Protein AF-A0A024CCL2-F1 (afdb_monomer)

Sequence (150 aa):
YEWGAFHDRFDISKEPNEPNRFGWVVEVDPLDPAAPPRKRTALGRFKHEGAESIVAPGGQVVFYLGDDERFDYVYKFVTAGTYDPEDRSANLDLLDEGTLYVARFQADGTMEWLPLVFGEGPLTEANGFTSQADVLIETRRAADLLGATP

Secondary structure (DSSP, 8-state):
--GGGT-GGG-TTT-TTGGGG-S--EE--SS-TTSPPEE-GGG-SS-EEEEEEEE-TTSEEEEEEEE-STT--EEEEEEEEE--SS-TGGGTTGGGSEEEEEEEE-TTS-EEEEE--TTSTT-SGGGT--SHHHHHHSHHHHHHHHT---

pLDDT: mean 97.88, std 1.78, range [81.5, 98.94]

Solvent-accessible surface area (backbone atoms only — not comparable to full-atom values): 8636 Å² total; per-residue (Å²): 132,76,55,37,84,80,35,59,76,62,21,56,93,77,29,68,64,47,68,73,77,50,43,55,55,68,51,70,54,90,90,40,89,83,57,77,69,41,72,32,57,54,68,27,31,45,54,68,70,54,74,51,74,48,72,44,98,85,33,25,42,34,35,41,36,40,33,77,51,92,68,46,45,48,33,38,31,38,33,70,54,56,66,48,94,86,41,67,78,77,43,75,59,40,62,68,42,58,50,31,25,35,38,29,72,45,98,88,74,49,71,48,74,47,72,72,44,57,76,43,89,69,41,24,61,94,66,72,27,89,41,56,66,44,41,25,62,41,26,62,64,47,35,56,68,74,57,44,46,87

Mean predicted aligned error: 2.55 Å

Nearest PDB structures (foldseek):
  3zwu-assembly2_B  TM=9.782E-01  e=7.112E-15  Pseudomonas fluorescens Pf0-1
  3nm7-assembly1_A  TM=4.047E-01  e=1.589E+00  Borreliella burgdorferi
  3nm7-assembly2_D  TM=4.086E-01  e=1.896E+00  Borreliella burgdorferi
  4xrt-assembly1_A  TM=2.947E-01  e=3.040E+00  Streptomyces steffisburgensis

Structure (mmCIF, N/CA/C/O backbone):
data_AF-A0A024CCL2-F1
#
_entry.id   AF-A0A024CCL2-F1
#
loop_
_atom_site.group_PDB
_atom_site.id
_atom_site.type_symbol
_atom_site.label_atom_id
_atom_site.label_alt_id
_atom_site.label_comp_id
_atom_site.label_asym_id
_atom_site.label_entity_id
_atom_site.label_seq_id
_atom_site.pdbx_PDB_ins_code
_atom_site.Cartn_x
_atom_site.Cartn_y
_atom_site.Cartn_z
_atom_site.occupancy
_atom_site.B_iso_or_equiv
_atom_site.auth_seq_id
_atom_site.auth_comp_id
_atom_site.auth_asym_id
_atom_site.auth_atom_id
_atom_site.pdbx_PDB_model_num
ATOM 1 N N . TYR A 1 1 ? 1.107 6.687 -22.956 1.00 81.50 1 TYR A N 1
ATOM 2 C CA . TYR A 1 1 ? 2.385 6.629 -23.699 1.00 81.50 1 TYR A CA 1
ATOM 3 C C . TYR A 1 1 ? 2.433 5.333 -24.493 1.00 81.50 1 TYR A C 1
ATOM 5 O O . TYR A 1 1 ? 1.903 4.345 -24.005 1.00 81.50 1 TYR A O 1
ATOM 13 N N . GLU A 1 2 ? 3.053 5.309 -25.673 1.00 92.88 2 GLU A N 1
ATOM 14 C CA . GLU A 1 2 ? 3.096 4.125 -26.559 1.00 92.88 2 GLU A CA 1
ATOM 15 C C . GLU A 1 2 ? 4.392 3.301 -26.412 1.00 92.88 2 GLU A C 1
ATOM 17 O O . GLU A 1 2 ? 4.929 2.774 -27.380 1.00 92.88 2 GLU A O 1
ATOM 22 N N . TRP A 1 3 ? 4.939 3.183 -25.197 1.00 97.06 3 TRP A N 1
ATOM 23 C CA . TRP A 1 3 ? 6.212 2.474 -24.981 1.00 97.06 3 TRP A CA 1
ATOM 24 C C . TRP A 1 3 ? 6.148 0.974 -25.297 1.00 97.06 3 TRP A C 1
ATOM 26 O O . TRP A 1 3 ? 7.160 0.412 -25.709 1.00 97.06 3 TRP A O 1
ATOM 36 N N . GLY A 1 4 ? 4.977 0.339 -25.175 1.00 96.50 4 GLY A N 1
ATOM 37 C CA . GLY A 1 4 ? 4.784 -1.079 -25.510 1.00 96.50 4 GLY A CA 1
ATOM 38 C C . GLY A 1 4 ? 5.023 -1.413 -26.988 1.00 96.50 4 GLY A C 1
ATOM 39 O O . GLY A 1 4 ? 5.344 -2.550 -27.306 1.00 96.50 4 GLY A O 1
ATOM 40 N N . ALA A 1 5 ? 4.966 -0.426 -27.891 1.00 96.56 5 ALA A N 1
ATOM 41 C CA . ALA A 1 5 ? 5.315 -0.628 -29.300 1.00 96.56 5 ALA A CA 1
ATOM 42 C C . ALA A 1 5 ? 6.831 -0.801 -29.532 1.00 96.56 5 ALA A C 1
ATOM 44 O O . ALA A 1 5 ? 7.242 -1.264 -30.595 1.00 96.56 5 ALA A O 1
ATOM 45 N N . PHE A 1 6 ? 7.662 -0.424 -28.554 1.00 97.69 6 PHE A N 1
ATOM 46 C CA . PHE A 1 6 ? 9.124 -0.381 -28.681 1.00 97.69 6 PHE A CA 1
ATOM 47 C C . PHE A 1 6 ? 9.857 -1.200 -27.612 1.00 97.69 6 PHE A C 1
ATOM 49 O O . PHE A 1 6 ? 11.024 -1.544 -27.792 1.00 97.69 6 PHE A O 1
ATOM 56 N N . HIS A 1 7 ? 9.193 -1.510 -26.498 1.00 97.94 7 HIS A N 1
ATOM 57 C CA . HIS A 1 7 ? 9.776 -2.214 -25.365 1.00 97.94 7 HIS A CA 1
ATOM 58 C C . HIS A 1 7 ? 8.799 -3.262 -24.829 1.00 97.94 7 HIS A C 1
ATOM 60 O O . HIS A 1 7 ? 7.788 -2.907 -24.222 1.00 97.94 7 HIS A O 1
ATOM 66 N N . ASP A 1 8 ? 9.159 -4.540 -24.972 1.00 97.94 8 ASP A N 1
ATOM 67 C CA . ASP A 1 8 ? 8.341 -5.693 -24.556 1.00 97.94 8 ASP A CA 1
ATOM 68 C C . ASP A 1 8 ? 7.888 -5.613 -23.094 1.00 97.94 8 ASP A C 1
ATOM 70 O O . ASP A 1 8 ? 6.763 -5.972 -22.771 1.00 97.94 8 ASP A O 1
ATOM 74 N N . ARG A 1 9 ? 8.719 -5.024 -22.226 1.00 97.69 9 ARG A N 1
ATOM 75 C CA . ARG A 1 9 ? 8.399 -4.752 -20.819 1.00 97.69 9 ARG A CA 1
ATOM 76 C C . ARG A 1 9 ? 7.072 -4.000 -20.619 1.00 97.69 9 ARG A C 1
ATOM 78 O O . ARG A 1 9 ? 6.418 -4.179 -19.601 1.00 97.69 9 ARG A O 1
ATOM 85 N N . PHE A 1 10 ? 6.688 -3.125 -21.546 1.00 97.88 10 PHE A N 1
ATOM 86 C CA . PHE A 1 10 ? 5.444 -2.351 -21.463 1.00 97.88 10 PHE A CA 1
ATOM 87 C C . PHE A 1 10 ? 4.324 -2.919 -22.351 1.00 97.88 10 PHE A C 1
ATOM 89 O O . PHE A 1 10 ? 3.263 -2.305 -22.456 1.00 97.88 10 PHE A O 1
ATOM 96 N 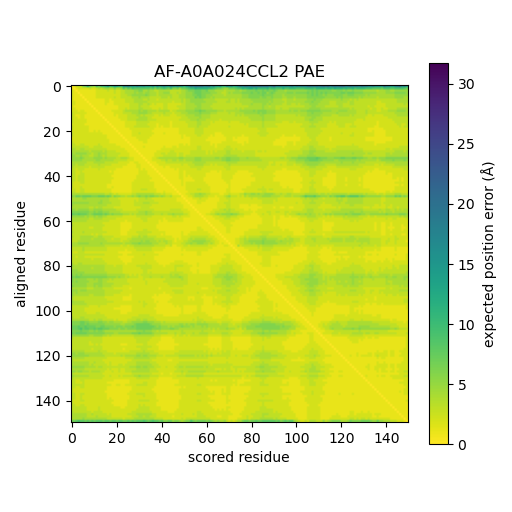N . ASP A 1 11 ? 4.545 -4.070 -22.989 1.00 97.44 11 ASP A N 1
ATOM 97 C CA . ASP A 1 11 ? 3.542 -4.808 -23.752 1.00 97.44 11 ASP A CA 1
ATOM 98 C C . ASP A 1 11 ? 2.922 -5.901 -22.868 1.00 97.44 11 ASP A C 1
ATOM 1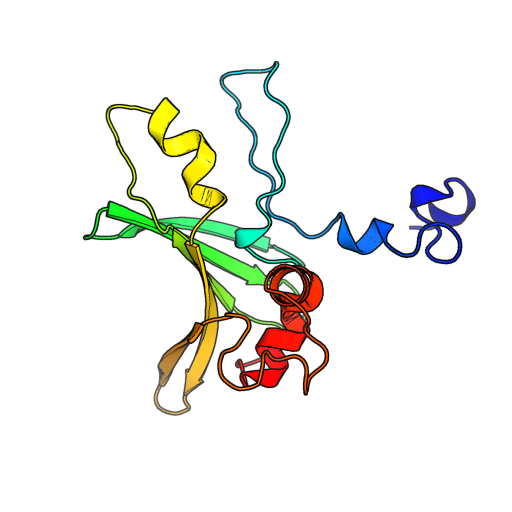00 O O . ASP A 1 11 ? 3.509 -6.956 -22.636 1.00 97.44 11 ASP A O 1
ATOM 104 N N . ILE A 1 12 ? 1.700 -5.656 -22.389 1.00 96.25 12 ILE A N 1
ATOM 105 C CA . ILE A 1 12 ? 0.969 -6.569 -21.491 1.00 96.25 12 ILE A CA 1
ATOM 106 C C . ILE A 1 12 ? 0.697 -7.927 -22.158 1.00 96.25 12 ILE A C 1
ATOM 108 O O . ILE A 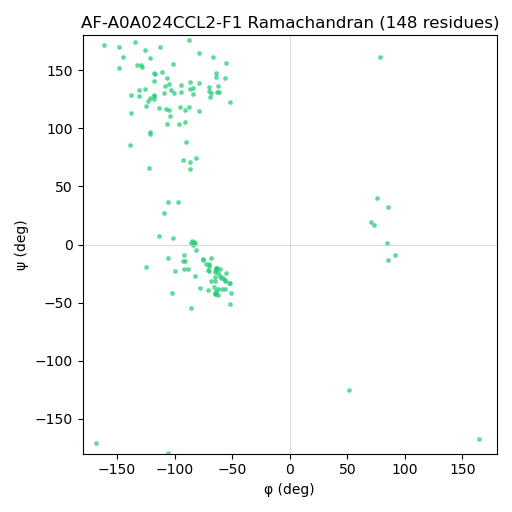1 12 ? 0.561 -8.932 -21.465 1.00 96.25 12 ILE A O 1
ATOM 112 N N . SER A 1 13 ? 0.647 -7.989 -23.494 1.00 96.88 13 SER A N 1
ATOM 113 C CA . SER A 1 13 ? 0.464 -9.263 -24.199 1.00 96.88 13 SER A CA 1
ATOM 114 C C . SER A 1 13 ? 1.697 -10.171 -24.120 1.00 96.88 13 SER A C 1
ATOM 116 O O . SER A 1 13 ? 1.564 -11.385 -24.268 1.00 96.88 13 SER A O 1
ATOM 118 N N . LYS A 1 14 ? 2.879 -9.597 -23.853 1.00 98.00 14 LYS A N 1
ATOM 119 C CA . LYS A 1 14 ? 4.150 -10.315 -23.690 1.00 98.00 14 LYS A CA 1
ATOM 120 C C . LYS A 1 14 ? 4.545 -10.469 -22.225 1.00 98.00 14 LYS A C 1
ATOM 122 O O . LYS A 1 14 ? 4.985 -11.541 -21.825 1.00 98.00 14 LYS A O 1
ATOM 127 N N . GLU A 1 15 ? 4.358 -9.416 -21.432 1.00 98.06 15 GLU A N 1
ATOM 128 C CA . GLU A 1 15 ? 4.784 -9.325 -20.033 1.00 98.06 15 GLU A CA 1
ATOM 129 C C . GLU A 1 15 ? 3.583 -9.038 -19.105 1.00 98.06 15 GLU A C 1
ATOM 131 O O . GLU A 1 15 ? 3.495 -7.973 -18.484 1.00 98.06 15 GLU A O 1
ATOM 136 N N . PRO A 1 16 ? 2.622 -9.974 -18.976 1.00 97.50 16 PRO A N 1
ATOM 137 C CA . PRO A 1 16 ? 1.337 -9.723 -18.313 1.00 97.50 16 PRO A CA 1
ATOM 138 C C . PRO A 1 16 ? 1.455 -9.414 -16.815 1.00 97.50 16 PRO A C 1
ATOM 140 O O . PRO A 1 16 ? 0.590 -8.750 -16.250 1.00 97.50 16 PRO A O 1
ATOM 143 N N . ASN A 1 17 ? 2.538 -9.859 -16.172 1.00 98.06 17 ASN A N 1
ATOM 144 C CA . ASN A 1 17 ? 2.790 -9.632 -14.747 1.00 98.06 17 ASN A CA 1
ATOM 145 C C . ASN A 1 17 ? 3.615 -8.369 -14.474 1.00 98.06 17 ASN A C 1
ATOM 147 O O . ASN A 1 17 ? 3.758 -7.967 -13.318 1.00 98.06 17 ASN A O 1
ATOM 151 N N . GLU A 1 18 ? 4.174 -7.725 -15.499 1.00 98.19 18 GLU A N 1
ATOM 152 C CA . GLU A 1 18 ? 4.997 -6.535 -15.301 1.00 98.19 18 GLU A CA 1
ATOM 153 C C . GLU A 1 18 ? 4.219 -5.368 -14.666 1.00 98.19 18 GLU A C 1
ATOM 155 O O . GLU A 1 18 ? 4.762 -4.746 -13.750 1.00 98.19 18 GLU A O 1
ATOM 160 N N . PRO A 1 19 ? 2.934 -5.115 -14.993 1.00 97.56 19 PRO A N 1
ATOM 161 C CA . PRO A 1 19 ? 2.121 -4.138 -14.266 1.00 97.56 19 PRO A CA 1
ATOM 162 C C . PRO A 1 19 ? 2.024 -4.395 -12.754 1.00 97.56 19 PRO A C 1
ATOM 164 O O . PRO A 1 19 ? 1.935 -3.435 -11.984 1.00 97.56 19 PRO A O 1
ATOM 167 N N . ASN A 1 20 ? 2.085 -5.655 -12.304 1.00 98.44 20 ASN A N 1
ATOM 168 C CA . ASN A 1 20 ? 2.036 -6.007 -10.877 1.00 98.44 20 ASN A CA 1
ATOM 169 C C . ASN A 1 20 ? 3.315 -5.594 -10.139 1.00 98.44 20 ASN A C 1
ATOM 171 O O . ASN A 1 20 ? 3.331 -5.463 -8.919 1.00 98.44 20 ASN A O 1
ATOM 175 N N . ARG A 1 21 ? 4.397 -5.310 -10.868 1.00 98.44 21 ARG A N 1
ATOM 176 C CA . ARG A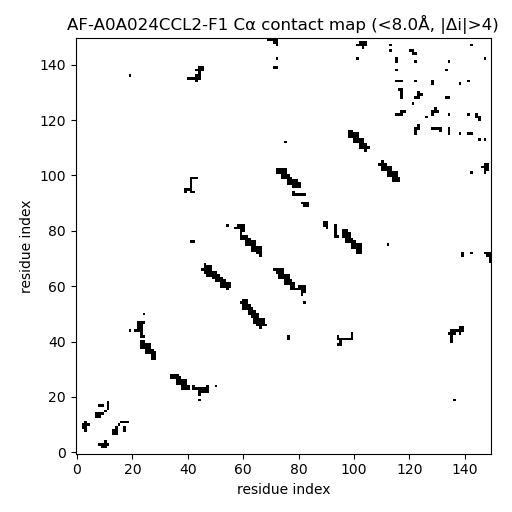 1 21 ? 5.663 -4.832 -10.303 1.00 98.44 21 ARG A CA 1
ATOM 177 C C . ARG A 1 21 ? 5.682 -3.314 -10.111 1.00 98.44 21 ARG A C 1
ATOM 179 O O . ARG A 1 21 ? 6.693 -2.803 -9.639 1.00 98.44 21 ARG A O 1
ATOM 186 N N . PHE A 1 22 ? 4.616 -2.580 -10.426 1.00 98.38 22 PHE A N 1
ATOM 187 C CA . PHE A 1 22 ? 4.504 -1.122 -10.244 1.00 98.38 22 PHE A CA 1
ATOM 188 C C . PHE A 1 22 ? 3.269 -0.741 -9.422 1.00 98.38 22 PHE A C 1
ATOM 190 O O . PHE A 1 22 ? 2.390 -1.573 -9.227 1.00 98.38 22 PHE A O 1
ATOM 197 N N . GLY A 1 23 ? 3.206 0.518 -8.972 1.00 98.38 23 GLY A N 1
ATOM 198 C CA . GLY A 1 23 ? 2.154 1.006 -8.070 1.00 98.38 23 GLY A CA 1
ATOM 199 C C . GLY A 1 23 ? 2.464 0.753 -6.594 1.00 98.38 23 GLY A C 1
ATOM 200 O O . GLY A 1 23 ? 1.559 0.482 -5.819 1.00 98.38 23 GLY A O 1
ATOM 201 N N . TRP A 1 24 ? 3.745 0.784 -6.219 1.00 98.81 24 TRP A N 1
ATOM 202 C CA . TRP A 1 24 ? 4.222 0.516 -4.861 1.00 98.81 24 TRP A CA 1
ATOM 203 C C . TRP A 1 24 ? 4.912 1.752 -4.294 1.00 98.81 24 TRP A C 1
ATOM 205 O O . TRP A 1 24 ? 5.615 2.441 -5.039 1.00 98.81 24 TRP A O 1
ATOM 215 N N . VAL A 1 25 ? 4.813 1.963 -2.980 1.00 98.69 25 VAL A N 1
ATOM 216 C CA . VAL A 1 25 ? 5.734 2.857 -2.267 1.00 98.69 25 VAL A CA 1
ATOM 217 C C . VAL A 1 25 ? 7.155 2.306 -2.399 1.00 98.69 25 VAL A C 1
ATOM 219 O O . VAL A 1 25 ? 7.400 1.112 -2.195 1.00 98.69 25 VAL A O 1
ATOM 222 N N . VAL A 1 26 ? 8.091 3.179 -2.773 1.00 98.56 26 VAL A N 1
ATOM 223 C CA . VAL A 1 26 ? 9.514 2.852 -2.901 1.00 98.56 26 VAL A CA 1
ATOM 224 C C . VAL A 1 26 ? 10.288 3.626 -1.850 1.00 98.56 26 VAL A C 1
ATOM 226 O O . VAL A 1 26 ? 10.323 4.853 -1.886 1.00 98.56 26 VAL A O 1
ATOM 229 N N . GLU A 1 27 ? 10.934 2.907 -0.944 1.00 98.31 27 GLU A N 1
ATOM 230 C CA . GLU A 1 27 ? 11.862 3.489 0.013 1.00 98.31 27 GLU A CA 1
ATOM 231 C C . GLU A 1 27 ? 13.246 3.632 -0.622 1.00 98.31 27 GLU A C 1
ATOM 233 O O . GLU A 1 27 ? 13.747 2.719 -1.287 1.00 98.31 27 GLU A O 1
ATOM 238 N N . VAL A 1 28 ? 13.856 4.796 -0.421 1.00 98.12 28 VAL A N 1
ATOM 239 C CA . VAL A 1 28 ? 15.190 5.143 -0.912 1.00 98.12 28 VAL A CA 1
ATOM 240 C C . VAL A 1 28 ? 16.012 5.594 0.282 1.00 98.12 28 VAL A C 1
ATOM 242 O O . VAL A 1 28 ? 15.544 6.420 1.062 1.00 98.12 28 VAL A O 1
ATOM 245 N N . ASP A 1 29 ? 17.237 5.088 0.397 1.00 97.50 29 ASP A N 1
ATOM 246 C CA . ASP A 1 29 ? 18.195 5.567 1.385 1.00 97.50 29 ASP A CA 1
ATOM 247 C C . ASP A 1 29 ? 19.045 6.702 0.783 1.00 97.50 29 ASP A C 1
ATOM 249 O O . ASP A 1 29 ? 19.924 6.441 -0.038 1.00 97.50 29 ASP A O 1
ATOM 253 N N . PRO A 1 30 ? 18.816 7.976 1.150 1.00 97.25 30 PRO A N 1
ATOM 254 C CA . PRO A 1 30 ? 19.631 9.078 0.646 1.00 97.25 30 PRO A CA 1
ATOM 255 C C . PRO A 1 30 ? 21.020 9.158 1.303 1.00 97.25 30 PRO A C 1
ATOM 257 O O . PRO A 1 30 ? 21.859 9.924 0.830 1.00 97.25 30 PRO A O 1
ATOM 260 N N . LEU A 1 31 ? 21.263 8.427 2.398 1.00 97.00 31 LEU A N 1
ATOM 261 C CA . LEU A 1 31 ? 22.539 8.418 3.120 1.00 97.00 31 LEU A CA 1
ATOM 262 C C . LEU A 1 31 ? 23.484 7.315 2.627 1.00 97.00 31 LEU A C 1
ATOM 264 O O . LEU A 1 31 ? 24.694 7.432 2.820 1.00 97.00 31 LEU A O 1
ATOM 268 N N . ASP A 1 32 ? 22.950 6.283 1.972 1.00 97.19 32 ASP A N 1
ATOM 269 C CA . ASP A 1 32 ? 23.721 5.219 1.331 1.00 97.19 32 ASP A CA 1
ATOM 270 C C . ASP A 1 32 ? 23.405 5.138 -0.176 1.00 97.19 32 ASP A C 1
ATOM 272 O O . ASP A 1 32 ? 22.447 4.479 -0.582 1.00 97.19 32 ASP A O 1
ATOM 276 N N . PRO A 1 33 ? 24.226 5.756 -1.046 1.00 95.81 33 PRO A N 1
ATOM 277 C CA . PRO A 1 33 ? 23.998 5.735 -2.490 1.00 95.81 33 PRO A CA 1
ATOM 278 C C . PRO A 1 33 ? 24.201 4.351 -3.132 1.00 95.81 33 PRO A C 1
ATOM 280 O O . PRO A 1 33 ? 23.878 4.184 -4.309 1.00 95.81 33 PRO A O 1
ATOM 283 N N . ALA A 1 34 ? 24.768 3.377 -2.410 1.00 97.50 34 ALA A N 1
ATOM 284 C CA . ALA A 1 34 ? 24.909 2.003 -2.883 1.00 97.50 34 ALA A CA 1
ATOM 285 C C . ALA A 1 34 ? 23.710 1.122 -2.494 1.00 97.50 34 ALA A C 1
ATOM 287 O O . ALA A 1 34 ? 23.551 0.033 -3.058 1.00 97.50 34 ALA A O 1
ATOM 288 N N . ALA A 1 35 ? 22.861 1.575 -1.566 1.00 96.75 35 ALA A N 1
ATOM 289 C CA . ALA A 1 35 ? 21.680 0.837 -1.153 1.00 96.75 35 ALA A CA 1
ATOM 290 C C . ALA A 1 35 ? 20.637 0.803 -2.287 1.00 96.75 35 ALA A C 1
ATOM 292 O O . ALA A 1 35 ? 20.242 1.849 -2.814 1.00 96.75 35 ALA A O 1
ATOM 293 N N . PRO A 1 36 ? 20.151 -0.386 -2.687 1.00 97.25 36 PRO A N 1
ATOM 294 C CA . PRO A 1 36 ? 19.106 -0.472 -3.694 1.00 97.25 36 PRO A CA 1
ATOM 295 C C . PRO A 1 36 ? 17.775 0.047 -3.122 1.00 97.25 36 PRO A C 1
ATOM 297 O O . PRO A 1 36 ? 17.394 -0.368 -2.024 1.00 97.25 36 PRO A O 1
ATOM 300 N N . PRO A 1 37 ? 17.019 0.878 -3.865 1.00 97.94 37 PRO A N 1
ATOM 301 C CA . PRO A 1 37 ? 15.654 1.229 -3.494 1.00 97.94 37 PRO A CA 1
ATOM 302 C C . PRO A 1 37 ? 14.772 -0.010 -3.320 1.00 97.94 37 PRO A C 1
ATOM 304 O O . PRO A 1 37 ? 14.874 -0.970 -4.093 1.00 97.94 37 PRO A O 1
ATOM 307 N N . ARG A 1 38 ? 13.866 0.022 -2.342 1.00 98.44 38 ARG A N 1
ATOM 308 C CA . ARG A 1 38 ? 13.024 -1.123 -1.972 1.00 98.44 38 ARG A CA 1
ATOM 309 C C . ARG A 1 38 ? 11.551 -0.813 -2.185 1.00 98.44 38 ARG A C 1
ATOM 311 O O . ARG A 1 38 ? 11.042 0.179 -1.682 1.00 98.44 38 ARG A O 1
ATOM 318 N N . LYS A 1 39 ? 10.847 -1.679 -2.917 1.00 98.69 39 LYS A N 1
ATOM 319 C CA . LYS A 1 39 ? 9.381 -1.629 -3.032 1.00 98.69 39 LYS A CA 1
ATOM 320 C C . LYS A 1 39 ? 8.778 -2.251 -1.778 1.00 98.69 39 LYS A C 1
ATOM 322 O O . LYS A 1 39 ? 8.965 -3.446 -1.567 1.00 98.69 39 LYS A O 1
ATOM 327 N N . ARG A 1 40 ? 8.072 -1.462 -0.969 1.00 98.69 40 ARG A N 1
ATOM 328 C CA . ARG A 1 40 ? 7.479 -1.911 0.299 1.00 98.69 40 ARG A CA 1
ATOM 329 C C . ARG A 1 40 ? 6.070 -2.430 0.056 1.00 98.69 40 ARG A C 1
ATOM 331 O O . ARG A 1 40 ? 5.098 -1.681 0.071 1.00 98.69 40 ARG A O 1
ATOM 338 N N . THR A 1 41 ? 5.971 -3.719 -0.252 1.00 98.81 41 THR A N 1
ATOM 339 C CA . THR A 1 41 ? 4.719 -4.331 -0.719 1.00 98.81 41 THR A CA 1
ATOM 340 C C . THR A 1 41 ? 3.651 -4.434 0.365 1.00 98.81 41 THR A C 1
ATOM 342 O O . THR A 1 41 ? 2.467 -4.444 0.036 1.00 98.81 41 THR A O 1
ATOM 345 N N . ALA A 1 42 ? 4.036 -4.432 1.644 1.00 98.88 42 ALA A N 1
ATOM 346 C CA . ALA A 1 42 ? 3.101 -4.430 2.769 1.00 98.88 42 ALA A CA 1
ATOM 347 C C . ALA A 1 42 ? 2.180 -3.193 2.792 1.00 98.88 42 ALA A C 1
ATOM 349 O O . ALA A 1 42 ? 1.093 -3.249 3.360 1.00 98.88 42 ALA A O 1
ATOM 350 N N . LEU A 1 43 ? 2.572 -2.101 2.118 1.00 98.81 43 LEU A N 1
ATOM 351 C CA . LEU A 1 43 ? 1.771 -0.879 1.978 1.00 98.81 43 LEU A CA 1
ATOM 352 C C . LEU A 1 43 ? 0.723 -0.964 0.846 1.00 98.81 43 LEU A C 1
ATOM 354 O O . LEU A 1 43 ? -0.015 -0.006 0.628 1.00 98.81 43 LEU A O 1
ATOM 358 N N . GLY A 1 44 ? 0.627 -2.101 0.147 1.00 98.81 44 GLY A N 1
ATOM 359 C CA . GLY A 1 44 ? -0.377 -2.360 -0.888 1.00 98.81 44 GLY A CA 1
ATOM 360 C C . GLY A 1 44 ? -0.082 -1.703 -2.237 1.00 98.81 44 GLY A C 1
ATOM 361 O O . GLY A 1 44 ? 0.729 -0.778 -2.356 1.00 98.81 44 GLY A O 1
ATOM 362 N N . ARG A 1 45 ? -0.738 -2.213 -3.285 1.00 98.88 45 ARG A N 1
ATOM 363 C CA . ARG A 1 45 ? -0.543 -1.771 -4.669 1.00 98.88 45 ARG A CA 1
ATOM 364 C C . ARG A 1 45 ? -1.719 -0.954 -5.183 1.00 98.88 45 ARG A C 1
ATOM 366 O O . ARG A 1 45 ? -2.812 -1.488 -5.363 1.00 98.88 45 ARG A O 1
ATOM 373 N N . PHE A 1 46 ? -1.462 0.310 -5.503 1.00 98.75 46 PHE A N 1
ATOM 374 C CA . PHE A 1 46 ? -2.432 1.243 -6.087 1.00 98.75 46 PHE A CA 1
ATOM 375 C C . PHE A 1 46 ? -1.732 2.517 -6.607 1.00 98.75 46 PHE A C 1
ATOM 377 O O . PHE A 1 46 ? -0.501 2.551 -6.718 1.00 98.75 46 PHE A O 1
ATOM 384 N N . LYS A 1 47 ? -2.482 3.556 -6.999 1.00 98.56 47 LYS A N 1
ATOM 385 C CA . LYS A 1 47 ? -1.923 4.823 -7.499 1.00 98.56 47 LYS A CA 1
ATOM 386 C C . LYS A 1 47 ? -1.621 5.757 -6.326 1.00 98.56 47 LYS A C 1
ATOM 388 O O . LYS A 1 47 ? -2.299 6.757 -6.121 1.00 98.56 47 LYS A O 1
ATOM 393 N N . HIS A 1 48 ? -0.592 5.398 -5.559 1.00 98.56 48 HIS A N 1
ATOM 394 C CA . HIS A 1 48 ? -0.123 6.174 -4.408 1.00 98.56 48 HIS A CA 1
ATOM 395 C C . HIS A 1 48 ? 0.132 7.643 -4.780 1.00 98.56 48 HIS A C 1
ATOM 397 O O . HIS A 1 48 ? 0.951 7.917 -5.660 1.00 98.56 48 HIS A O 1
ATOM 403 N N . GLU A 1 49 ? -0.530 8.568 -4.084 1.00 96.88 49 GLU A N 1
ATOM 404 C CA . GLU A 1 49 ? -0.265 10.013 -4.176 1.00 96.88 49 GLU A CA 1
ATOM 405 C C . GLU A 1 49 ? 0.873 10.424 -3.226 1.00 96.88 49 GLU A C 1
ATOM 407 O O . GLU A 1 49 ? 1.883 10.999 -3.635 1.00 96.88 49 GLU A O 1
ATOM 412 N N . GLY A 1 50 ? 0.717 10.083 -1.947 1.00 91.00 50 GLY A N 1
ATOM 413 C CA . GLY A 1 50 ? 1.640 10.401 -0.865 1.00 91.00 50 GLY A CA 1
ATOM 414 C C . GLY A 1 50 ? 1.636 9.323 0.216 1.00 91.00 50 GLY A C 1
ATOM 415 O O . GLY A 1 50 ? 0.795 8.423 0.218 1.00 91.00 50 GLY A O 1
ATOM 416 N N . ALA A 1 51 ? 2.600 9.420 1.130 1.00 97.19 51 ALA A N 1
ATOM 417 C CA . ALA A 1 51 ? 2.780 8.498 2.246 1.00 97.19 51 ALA A CA 1
ATOM 418 C C . ALA A 1 51 ? 3.150 9.290 3.506 1.00 97.19 51 ALA A C 1
ATOM 420 O O . ALA A 1 51 ? 4.326 9.494 3.802 1.00 97.19 51 ALA A O 1
ATOM 421 N N . GLU A 1 52 ? 2.134 9.781 4.213 1.00 98.19 52 GLU A N 1
ATOM 422 C CA . GLU A 1 52 ? 2.312 10.592 5.421 1.00 98.19 52 GLU A CA 1
ATOM 423 C C . GLU A 1 52 ? 2.516 9.687 6.634 1.00 98.19 52 GLU A C 1
ATOM 425 O O . GLU A 1 52 ? 1.713 8.783 6.864 1.00 98.19 52 GLU A O 1
ATOM 430 N N . SER A 1 53 ? 3.560 9.929 7.427 1.00 97.94 53 SER A N 1
ATOM 431 C CA . SER A 1 53 ? 3.942 9.039 8.525 1.00 97.94 53 SER A CA 1
ATOM 432 C C . SER A 1 53 ? 3.862 9.701 9.895 1.00 97.94 53 SER A C 1
ATOM 434 O O . SER A 1 53 ? 4.337 10.820 10.073 1.00 97.94 53 SER A O 1
ATOM 436 N N . ILE A 1 54 ? 3.391 8.961 10.898 1.00 98.50 54 ILE A N 1
ATOM 437 C CA . ILE A 1 54 ? 3.507 9.331 12.313 1.00 98.50 54 ILE A CA 1
ATOM 438 C C . ILE A 1 54 ? 4.086 8.175 13.130 1.00 98.50 54 ILE A C 1
ATOM 440 O O . ILE A 1 54 ? 3.896 7.010 12.789 1.00 98.50 54 ILE A O 1
ATOM 444 N N . VAL A 1 55 ? 4.722 8.485 14.259 1.00 98.50 55 VAL A N 1
ATOM 445 C CA . VAL A 1 55 ? 4.994 7.492 15.308 1.00 98.50 55 VAL A CA 1
ATOM 446 C C . VAL A 1 55 ? 3.820 7.522 16.284 1.00 98.50 55 VAL A C 1
ATOM 448 O O . VAL A 1 55 ? 3.551 8.544 16.918 1.00 98.50 55 VAL A O 1
ATOM 451 N N . ALA A 1 56 ? 3.076 6.422 16.374 1.00 97.94 56 ALA A N 1
ATOM 452 C CA . ALA A 1 56 ? 1.952 6.293 17.294 1.00 97.94 56 ALA A CA 1
ATOM 453 C C . ALA A 1 56 ? 2.434 6.289 18.760 1.00 97.94 56 ALA A C 1
ATOM 455 O O . ALA A 1 56 ? 3.590 5.958 19.023 1.00 97.94 56 ALA A O 1
ATOM 456 N N . PRO A 1 57 ? 1.560 6.555 19.752 1.00 97.62 57 PRO A N 1
ATOM 457 C CA . PRO A 1 57 ? 1.940 6.501 21.169 1.00 97.62 57 PRO A CA 1
ATOM 458 C C . PRO A 1 57 ? 2.544 5.160 21.622 1.00 97.62 57 PRO A C 1
ATOM 460 O O . PRO A 1 57 ? 3.294 5.127 22.591 1.00 97.62 57 PRO A O 1
ATOM 463 N N . GLY A 1 58 ? 2.225 4.062 20.925 1.00 96.00 58 GLY A N 1
ATOM 464 C CA . GLY A 1 58 ? 2.809 2.735 21.150 1.00 96.00 58 GLY A CA 1
ATOM 465 C C . GLY A 1 58 ? 4.165 2.497 20.472 1.00 96.00 58 GLY A C 1
ATOM 466 O O . GLY A 1 58 ? 4.676 1.387 20.539 1.00 96.00 58 GLY A O 1
ATOM 467 N N . GLY A 1 59 ? 4.733 3.495 19.789 1.00 98.31 59 GLY A N 1
ATOM 468 C CA . GLY A 1 59 ? 6.022 3.416 19.091 1.00 98.31 59 GLY A CA 1
ATOM 469 C C . GLY A 1 59 ? 5.954 2.853 17.669 1.00 98.31 59 GLY A C 1
ATOM 470 O O . GLY A 1 59 ? 6.915 2.987 16.919 1.00 98.31 59 GLY A O 1
ATOM 471 N N . GLN A 1 60 ? 4.837 2.245 17.269 1.00 98.69 60 GLN A N 1
ATOM 472 C CA . GLN A 1 60 ? 4.625 1.778 15.895 1.00 98.69 60 GLN A CA 1
ATOM 473 C C . GLN A 1 60 ? 4.597 2.960 14.926 1.00 98.69 60 GLN A C 1
ATOM 475 O O . GLN A 1 60 ? 4.052 4.019 15.249 1.00 98.69 60 GLN A O 1
ATOM 480 N N . VAL A 1 61 ? 5.136 2.770 13.726 1.00 98.62 61 VAL A N 1
ATOM 481 C CA . VAL A 1 61 ? 5.029 3.764 12.658 1.00 98.62 61 VAL A CA 1
ATOM 482 C C . VAL A 1 61 ? 3.730 3.517 11.903 1.00 98.62 61 VAL A C 1
ATOM 484 O O . VAL A 1 61 ? 3.377 2.382 11.579 1.00 98.62 61 VAL A O 1
ATOM 487 N N . VAL A 1 62 ? 2.993 4.588 11.642 1.00 98.81 62 VAL A N 1
ATOM 488 C CA . VAL A 1 62 ? 1.736 4.559 10.898 1.00 98.81 62 VAL A CA 1
ATOM 489 C C . VAL A 1 62 ? 1.905 5.389 9.644 1.00 98.81 62 VAL A C 1
ATOM 491 O O . VAL A 1 62 ? 2.304 6.543 9.748 1.00 98.81 62 VAL A O 1
ATOM 494 N N . PHE A 1 63 ? 1.564 4.825 8.489 1.00 98.81 63 PHE A N 1
ATOM 495 C CA . PHE A 1 63 ? 1.521 5.532 7.211 1.00 98.81 63 PHE A CA 1
ATOM 496 C C . PHE A 1 63 ? 0.076 5.714 6.763 1.00 98.81 63 PHE A C 1
ATOM 498 O O . PHE A 1 63 ? -0.669 4.740 6.721 1.00 98.81 63 PHE A O 1
ATOM 505 N N . TYR A 1 64 ? -0.310 6.929 6.391 1.00 98.69 64 TYR A N 1
ATOM 506 C CA . TYR A 1 64 ? -1.564 7.228 5.706 1.00 98.69 64 TYR A CA 1
ATOM 507 C C . TYR A 1 64 ? -1.287 7.414 4.216 1.00 98.69 64 TYR A C 1
ATOM 509 O O . TYR A 1 64 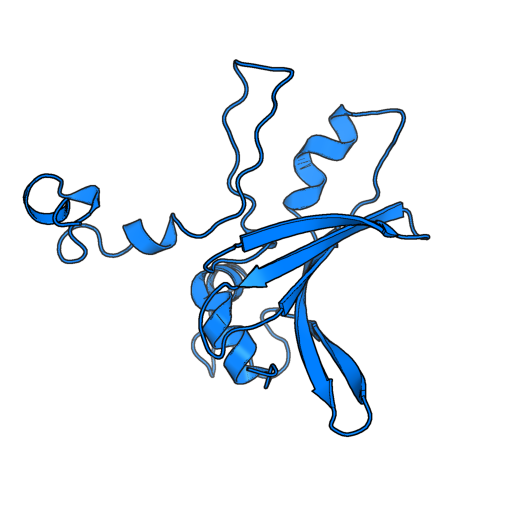? -0.362 8.134 3.837 1.00 98.69 64 TYR A O 1
ATOM 517 N N . LEU A 1 65 ? -2.069 6.731 3.383 1.00 98.75 65 LEU A N 1
ATOM 518 C CA . LEU A 1 65 ? -1.819 6.587 1.950 1.00 98.75 65 LEU A CA 1
ATOM 519 C C . LEU A 1 65 ? -3.103 6.927 1.186 1.00 98.75 65 LEU A C 1
ATOM 521 O O . LEU A 1 65 ? -4.182 6.454 1.547 1.00 98.75 65 LEU A O 1
ATOM 525 N N . GLY A 1 66 ? -2.985 7.742 0.142 1.00 98.31 66 GLY A N 1
ATOM 526 C CA . GLY A 1 66 ? -4.087 8.086 -0.759 1.00 98.31 66 GLY A CA 1
ATOM 527 C C . GLY A 1 66 ? -3.937 7.397 -2.110 1.00 98.31 66 GLY A C 1
ATOM 528 O O . GLY A 1 66 ? -2.818 7.256 -2.611 1.00 98.31 66 GLY A O 1
ATOM 529 N N . ASP A 1 67 ? -5.058 6.980 -2.690 1.00 98.62 67 ASP A N 1
ATOM 530 C CA . ASP A 1 67 ? -5.136 6.424 -4.037 1.00 98.62 67 ASP A CA 1
ATOM 531 C C . ASP A 1 67 ? -5.785 7.436 -4.989 1.00 98.62 67 ASP A C 1
ATOM 533 O O . ASP A 1 67 ? -6.994 7.656 -4.941 1.00 98.62 67 ASP A O 1
ATOM 537 N N . ASP A 1 68 ? -4.972 8.096 -5.821 1.00 97.75 68 ASP A N 1
ATOM 538 C CA . ASP A 1 68 ? -5.419 9.217 -6.662 1.00 97.75 68 ASP A CA 1
ATOM 539 C C . ASP A 1 68 ? -6.108 8.727 -7.941 1.00 97.75 68 ASP A C 1
ATOM 541 O O . ASP A 1 68 ? -5.575 8.730 -9.059 1.00 97.75 68 ASP A O 1
ATOM 545 N N . GLU A 1 69 ? -7.333 8.254 -7.753 1.00 97.25 69 GLU A N 1
ATOM 546 C CA . GLU A 1 69 ? -8.284 7.967 -8.808 1.00 97.25 69 GLU A CA 1
ATOM 547 C C . GLU A 1 69 ? -9.709 8.207 -8.306 1.00 97.25 69 GLU A C 1
ATOM 549 O O . GLU A 1 69 ? -10.013 8.153 -7.116 1.00 97.25 69 GLU A O 1
ATOM 554 N N . ARG A 1 70 ? -10.611 8.558 -9.227 1.00 96.75 70 ARG A N 1
ATOM 555 C CA . ARG A 1 70 ? -12.005 8.808 -8.857 1.00 96.75 70 ARG A CA 1
ATOM 556 C C . ARG A 1 70 ? -12.613 7.523 -8.315 1.00 96.75 70 ARG A C 1
ATOM 558 O O . ARG A 1 70 ? -12.595 6.525 -9.029 1.00 96.75 70 ARG A O 1
ATOM 565 N N . PHE A 1 71 ? -13.265 7.631 -7.161 1.00 95.62 71 PHE A N 1
ATOM 566 C CA . PHE A 1 71 ? -13.962 6.527 -6.505 1.00 95.62 71 PHE A CA 1
ATOM 567 C C . PHE A 1 71 ? -13.042 5.450 -5.905 1.00 95.62 71 PHE A C 1
ATOM 569 O O . PHE A 1 71 ? -13.500 4.336 -5.670 1.00 95.62 71 PHE A O 1
ATOM 576 N N . ASP A 1 72 ? -11.766 5.777 -5.674 1.00 97.31 72 ASP A N 1
ATOM 577 C CA . ASP A 1 72 ? -10.809 4.935 -4.949 1.00 97.31 72 ASP A CA 1
ATOM 578 C C . ASP A 1 72 ? -10.549 5.490 -3.527 1.00 97.31 72 ASP A C 1
ATOM 580 O O . ASP A 1 72 ? -11.166 6.461 -3.086 1.00 97.31 72 ASP A O 1
ATOM 584 N N . TYR A 1 73 ? -9.690 4.821 -2.755 1.00 98.50 73 TYR A N 1
ATOM 585 C CA . TYR A 1 73 ? -9.788 4.838 -1.291 1.00 98.50 73 TYR A CA 1
ATOM 586 C C . TYR A 1 73 ? -8.645 5.545 -0.549 1.00 98.50 73 TYR A C 1
ATOM 588 O O . TYR A 1 73 ? -7.577 5.848 -1.082 1.00 98.50 73 TYR A O 1
ATOM 596 N N . VAL A 1 74 ? -8.866 5.725 0.757 1.00 98.38 74 VAL A N 1
ATOM 597 C CA . VAL A 1 74 ? -7.851 6.130 1.740 1.00 98.38 74 VAL A CA 1
ATOM 598 C C . VAL A 1 74 ? -7.417 4.915 2.553 1.00 98.38 74 VAL A C 1
ATOM 600 O O . VAL A 1 74 ? -8.253 4.172 3.077 1.00 98.38 74 VAL A O 1
ATOM 603 N N . TYR A 1 75 ? -6.109 4.746 2.719 1.00 98.88 75 TYR A N 1
ATOM 604 C CA . TYR A 1 75 ? -5.510 3.619 3.421 1.00 98.88 75 TYR A CA 1
ATOM 605 C C . TYR A 1 75 ? -4.657 4.063 4.607 1.00 98.88 75 TYR A C 1
ATOM 607 O O . TYR A 1 75 ? -4.206 5.207 4.708 1.00 98.88 75 TYR A O 1
ATOM 615 N N . LYS A 1 76 ? -4.418 3.115 5.511 1.00 98.75 76 LYS A N 1
ATOM 616 C CA . LYS A 1 76 ? -3.513 3.251 6.649 1.00 98.75 76 LYS A CA 1
ATOM 617 C C . LYS A 1 76 ? -2.698 1.975 6.798 1.00 98.75 76 LYS A C 1
ATOM 619 O O . LYS A 1 76 ? -3.285 0.909 6.890 1.00 98.75 76 LYS A O 1
ATOM 624 N N . PHE A 1 77 ? -1.383 2.062 6.889 1.00 98.94 77 PHE A N 1
ATOM 625 C CA . PHE A 1 77 ? -0.510 0.945 7.245 1.00 98.94 77 PHE A CA 1
ATOM 626 C C . PHE A 1 77 ? 0.043 1.150 8.655 1.00 98.94 77 PHE A C 1
ATOM 628 O O . PHE A 1 77 ? 0.430 2.263 9.000 1.00 98.94 77 PHE A O 1
ATOM 635 N N . VAL A 1 78 ? 0.068 0.099 9.475 1.00 98.88 78 VAL A N 1
ATOM 636 C CA . VAL A 1 78 ? 0.638 0.122 10.832 1.00 98.88 78 VAL A CA 1
ATOM 637 C C . VAL A 1 78 ? 1.703 -0.958 10.927 1.00 98.88 78 VAL A C 1
ATOM 639 O O . VAL A 1 78 ? 1.398 -2.127 10.693 1.00 98.88 78 VAL A O 1
ATOM 642 N N . THR A 1 79 ? 2.929 -0.582 11.289 1.00 98.88 79 THR A N 1
ATOM 643 C CA . THR A 1 79 ? 4.039 -1.531 11.440 1.00 98.88 79 THR A CA 1
ATOM 644 C C . THR A 1 79 ? 3.776 -2.537 12.564 1.00 98.88 79 THR A C 1
ATOM 646 O O . THR A 1 79 ? 3.164 -2.216 13.590 1.00 98.88 79 THR A O 1
ATOM 649 N N . ALA A 1 80 ? 4.277 -3.761 12.397 1.00 98.56 80 ALA A N 1
ATOM 650 C CA . ALA A 1 80 ? 4.293 -4.762 13.464 1.00 98.56 80 ALA A CA 1
ATOM 651 C C . ALA A 1 80 ? 5.311 -4.392 14.560 1.00 98.56 80 ALA A C 1
ATOM 653 O O . ALA A 1 80 ? 5.030 -4.547 15.748 1.00 98.56 80 ALA A O 1
ATOM 654 N N . GLY A 1 81 ? 6.474 -3.871 14.152 1.00 98.25 81 GLY A N 1
ATOM 655 C CA . GLY A 1 81 ? 7.527 -3.375 15.040 1.00 98.25 81 GLY A CA 1
ATOM 656 C C . GLY A 1 81 ? 7.358 -1.909 15.447 1.00 98.25 81 GLY A C 1
ATOM 657 O O . GLY A 1 81 ? 6.462 -1.204 14.976 1.00 98.25 81 GLY A O 1
ATOM 658 N N . THR A 1 82 ? 8.252 -1.443 16.317 1.00 98.56 82 THR A N 1
ATOM 659 C CA . THR A 1 82 ? 8.311 -0.061 16.813 1.00 98.56 82 THR A CA 1
ATOM 660 C C . THR A 1 82 ? 9.544 0.662 16.289 1.00 98.56 82 THR A C 1
ATOM 662 O O . THR A 1 82 ? 10.591 0.046 16.121 1.00 98.56 82 THR A O 1
ATOM 665 N N . TYR A 1 83 ? 9.427 1.971 16.097 1.00 98.50 83 TYR A N 1
ATOM 666 C CA . TYR A 1 83 ? 10.536 2.847 15.745 1.00 98.50 83 TYR A CA 1
ATOM 667 C C . TYR A 1 83 ? 11.535 2.997 16.898 1.00 98.50 83 TYR A C 1
ATOM 669 O O . TYR A 1 83 ? 11.140 3.321 18.020 1.00 98.50 83 TYR A O 1
ATOM 677 N N . ASP A 1 84 ? 12.821 2.818 16.600 1.00 98.31 84 ASP A N 1
ATOM 678 C CA . ASP A 1 84 ? 13.932 3.102 17.506 1.00 98.31 84 ASP A CA 1
ATOM 679 C C . ASP A 1 84 ? 14.632 4.415 17.093 1.00 98.31 84 ASP A C 1
ATOM 681 O O . ASP A 1 84 ? 15.276 4.463 16.041 1.00 98.31 84 ASP A O 1
ATOM 685 N N . PRO A 1 85 ? 14.526 5.504 17.877 1.00 97.12 85 PRO A N 1
ATOM 686 C CA . PRO A 1 85 ? 15.176 6.771 17.541 1.00 97.12 85 PRO A CA 1
ATOM 687 C C . PRO A 1 85 ? 16.707 6.740 17.675 1.00 97.12 85 PRO A C 1
ATOM 689 O O . PRO A 1 85 ? 17.369 7.607 17.106 1.00 97.12 85 PRO A O 1
ATOM 692 N N . GLU A 1 86 ? 17.265 5.770 18.403 1.00 98.25 86 GLU A N 1
ATOM 693 C CA . GLU A 1 86 ? 18.698 5.668 18.689 1.00 98.25 86 GLU A CA 1
ATOM 694 C C . GLU A 1 86 ? 19.408 4.657 17.771 1.00 98.25 86 GLU A C 1
ATOM 696 O O . GLU A 1 86 ? 20.614 4.777 17.544 1.00 98.25 86 GLU A O 1
ATOM 701 N N . ASP A 1 87 ? 18.677 3.694 17.196 1.00 97.75 87 ASP A N 1
ATOM 702 C CA . ASP A 1 87 ? 19.204 2.712 16.242 1.00 97.75 87 ASP A CA 1
ATOM 703 C C . ASP A 1 87 ? 18.485 2.770 14.888 1.00 97.75 87 ASP A C 1
ATOM 705 O O . ASP A 1 87 ? 17.481 2.108 14.626 1.00 97.75 87 ASP A O 1
ATOM 709 N N . ARG A 1 88 ? 19.078 3.518 13.954 1.00 95.88 88 ARG A N 1
ATOM 710 C CA . ARG A 1 88 ? 18.603 3.583 12.567 1.00 95.88 88 ARG A CA 1
ATOM 711 C C . ARG A 1 88 ? 18.530 2.208 11.898 1.00 95.88 88 ARG A C 1
ATOM 713 O O . ARG A 1 88 ? 17.630 1.985 11.092 1.00 95.88 88 ARG A O 1
ATOM 720 N N . SER A 1 89 ? 19.489 1.323 12.166 1.00 96.44 89 SER A N 1
ATOM 721 C CA . SER A 1 89 ? 19.577 0.029 11.483 1.00 96.44 89 SER A CA 1
ATOM 722 C C . SER A 1 89 ? 18.421 -0.894 11.863 1.00 96.44 89 SER A C 1
ATOM 724 O O . SER A 1 89 ? 17.925 -1.619 11.003 1.00 96.44 89 SER A O 1
ATOM 726 N N . ALA A 1 90 ? 17.916 -0.770 13.095 1.00 97.25 90 ALA A N 1
ATOM 727 C CA . ALA A 1 90 ? 16.731 -1.477 13.570 1.00 97.25 90 ALA A CA 1
ATOM 728 C C . ALA A 1 90 ? 15.444 -1.083 12.818 1.00 97.25 90 ALA A C 1
ATOM 730 O O . ALA A 1 90 ? 14.484 -1.850 12.795 1.00 97.25 90 ALA A O 1
ATOM 731 N N . ASN A 1 91 ? 15.423 0.086 12.166 1.00 97.88 91 ASN A N 1
ATOM 732 C CA . ASN A 1 91 ? 14.236 0.604 11.485 1.00 97.88 91 ASN A CA 1
ATOM 733 C C . ASN A 1 91 ? 14.147 0.225 9.999 1.00 97.88 91 ASN A C 1
ATOM 735 O O . ASN A 1 91 ? 13.088 0.399 9.397 1.00 97.88 91 ASN A O 1
ATOM 739 N N . LEU A 1 92 ? 15.238 -0.266 9.396 1.00 96.31 92 LEU A N 1
ATOM 740 C CA . LEU A 1 92 ? 15.354 -0.425 7.938 1.00 96.31 92 LEU A CA 1
ATOM 741 C C . LEU A 1 92 ? 14.359 -1.422 7.337 1.00 96.31 92 LEU A C 1
ATOM 743 O O . LEU A 1 92 ? 14.082 -1.340 6.144 1.00 96.31 92 LEU A O 1
ATOM 747 N N . ASP A 1 93 ? 13.816 -2.344 8.129 1.00 97.38 93 ASP A N 1
ATOM 748 C CA . ASP A 1 93 ? 12.871 -3.365 7.661 1.00 97.38 93 ASP A CA 1
ATOM 749 C C . ASP A 1 93 ? 11.461 -3.188 8.257 1.00 97.38 93 ASP A C 1
ATOM 751 O O . ASP A 1 93 ? 10.576 -4.003 8.010 1.00 97.38 93 ASP A O 1
ATOM 755 N N . LEU A 1 94 ? 11.193 -2.093 8.989 1.00 97.75 94 LEU A N 1
ATOM 756 C CA . LEU A 1 94 ? 9.892 -1.871 9.644 1.00 97.75 94 LEU A CA 1
ATOM 757 C C . LEU A 1 94 ? 8.705 -1.869 8.672 1.00 97.75 94 LEU A C 1
ATOM 759 O O . LEU A 1 94 ? 7.593 -2.208 9.067 1.00 97.75 94 LEU A O 1
ATOM 763 N N . LEU A 1 95 ? 8.927 -1.482 7.414 1.00 98.50 95 LEU A N 1
ATOM 764 C CA . LEU A 1 95 ? 7.878 -1.392 6.394 1.00 98.50 95 LEU A CA 1
ATOM 765 C C . LEU A 1 95 ? 7.582 -2.722 5.690 1.00 98.50 95 LEU A C 1
ATOM 767 O O . LEU A 1 95 ? 6.723 -2.750 4.810 1.00 98.50 95 LEU A O 1
ATOM 771 N N . ASP A 1 96 ? 8.280 -3.803 6.043 1.00 98.56 96 ASP A N 1
ATOM 772 C CA . ASP A 1 96 ? 8.037 -5.131 5.469 1.00 98.56 96 ASP A CA 1
ATOM 773 C C . ASP A 1 96 ? 6.976 -5.921 6.248 1.00 98.56 96 ASP A C 1
ATOM 775 O O . ASP A 1 96 ? 6.343 -6.814 5.685 1.00 98.56 96 ASP A O 1
ATOM 779 N N . GLU A 1 97 ? 6.729 -5.566 7.514 1.00 98.44 97 GLU A N 1
ATOM 780 C CA . GLU A 1 97 ? 5.790 -6.270 8.388 1.00 98.44 97 GLU A CA 1
ATOM 781 C C . GLU A 1 97 ? 4.821 -5.312 9.085 1.00 98.44 97 GLU A C 1
ATOM 783 O O . GLU A 1 97 ? 5.206 -4.347 9.748 1.00 98.44 97 GLU A O 1
ATOM 788 N N . GLY A 1 98 ? 3.529 -5.605 8.971 1.00 98.69 98 GLY A N 1
ATOM 789 C CA . GLY A 1 98 ? 2.466 -4.805 9.559 1.00 98.69 98 GLY A CA 1
ATOM 790 C C . GLY A 1 98 ? 1.106 -5.146 8.970 1.00 98.69 98 GLY A C 1
ATOM 791 O O . GLY A 1 98 ? 0.953 -6.138 8.256 1.00 98.69 98 GLY A O 1
ATOM 792 N N . THR A 1 99 ? 0.129 -4.291 9.245 1.00 98.94 99 THR A N 1
ATOM 793 C CA . THR A 1 99 ? -1.236 -4.449 8.740 1.00 98.94 99 THR A CA 1
ATOM 794 C C . THR A 1 99 ? -1.633 -3.228 7.926 1.00 98.94 99 THR A C 1
ATOM 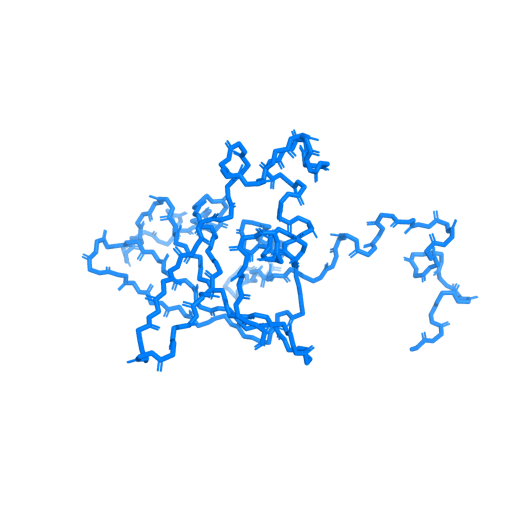796 O O . THR A 1 99 ? -1.571 -2.097 8.414 1.00 98.94 99 THR A O 1
ATOM 799 N N . LEU A 1 100 ? -2.066 -3.464 6.687 1.00 98.94 100 LEU A N 1
ATOM 800 C CA . LEU A 1 100 ? -2.712 -2.461 5.848 1.00 98.94 100 LEU A CA 1
ATOM 801 C C . LEU A 1 100 ? -4.215 -2.440 6.140 1.00 98.94 100 LEU A C 1
ATOM 803 O O . LEU A 1 100 ? -4.850 -3.481 6.300 1.00 98.94 100 LEU A O 1
ATOM 807 N N . TYR A 1 101 ? -4.782 -1.245 6.184 1.00 98.94 101 TYR A N 1
ATOM 808 C CA . TYR A 1 101 ? -6.191 -0.984 6.416 1.00 98.94 101 TYR A CA 1
ATOM 809 C C . TYR A 1 101 ? -6.735 -0.062 5.331 1.00 98.94 101 TYR A C 1
ATOM 811 O O . TYR A 1 101 ? -6.005 0.789 4.824 1.00 98.94 101 TYR A O 1
ATOM 819 N N . VAL A 1 102 ? -8.031 -0.164 5.056 1.00 98.88 102 VAL A N 1
ATOM 820 C CA . VAL A 1 102 ? -8.772 0.784 4.216 1.00 98.88 102 VAL A CA 1
ATOM 821 C C . VAL A 1 102 ? -9.863 1.489 5.025 1.00 98.88 102 VAL A C 1
ATOM 823 O O . VAL A 1 102 ? -10.411 0.919 5.971 1.00 98.88 102 VAL A O 1
ATOM 826 N N . ALA A 1 103 ? -10.143 2.750 4.708 1.00 98.75 103 ALA A N 1
ATOM 827 C CA . ALA A 1 103 ? -11.155 3.547 5.387 1.00 98.75 103 ALA A CA 1
ATOM 828 C C . ALA A 1 103 ? -12.581 3.209 4.918 1.00 98.75 103 ALA A C 1
ATOM 830 O O . ALA A 1 103 ? -12.857 3.093 3.722 1.00 98.75 103 ALA A O 1
ATOM 831 N N . ARG A 1 104 ? -13.514 3.159 5.873 1.00 98.69 104 ARG A N 1
ATOM 832 C CA . ARG A 1 104 ? -14.955 3.268 5.619 1.00 98.69 104 ARG A CA 1
ATOM 833 C C . ARG A 1 104 ? -15.532 4.404 6.455 1.00 98.69 104 ARG A C 1
ATOM 835 O O . ARG A 1 104 ? -15.457 4.374 7.682 1.00 98.69 104 ARG A O 1
ATOM 842 N N . PHE A 1 105 ? -16.098 5.400 5.787 1.00 98.12 105 PHE A N 1
ATOM 843 C CA . PHE A 1 105 ? -16.752 6.554 6.395 1.00 98.12 105 PHE A CA 1
ATOM 844 C C . PHE A 1 105 ? -18.255 6.306 6.526 1.00 98.12 105 PHE A C 1
ATOM 846 O O . PHE A 1 105 ? -18.900 5.789 5.614 1.00 98.12 105 PHE A O 1
ATOM 853 N N . GLN A 1 106 ? -18.811 6.688 7.670 1.00 97.25 106 GLN A N 1
ATOM 854 C CA . GLN A 1 106 ? -20.226 6.552 7.987 1.00 97.25 106 GLN A CA 1
ATOM 855 C C . GLN A 1 106 ? -20.953 7.889 7.812 1.00 97.25 106 GLN A C 1
ATOM 857 O O . GLN A 1 106 ? -20.367 8.967 7.924 1.00 97.25 106 GLN A O 1
ATOM 862 N N . ALA A 1 107 ? -22.266 7.829 7.576 1.00 96.25 107 ALA A N 1
ATOM 863 C CA . ALA A 1 107 ? -23.095 9.019 7.365 1.00 96.25 107 ALA A CA 1
ATOM 864 C C . ALA A 1 107 ? -23.171 9.952 8.591 1.00 96.25 107 ALA A C 1
ATOM 866 O O . ALA A 1 107 ? -23.497 11.128 8.446 1.00 96.25 107 ALA A O 1
ATOM 867 N N . ASP A 1 108 ? -22.876 9.443 9.790 1.00 96.88 108 ASP A N 1
ATOM 868 C CA . ASP A 1 108 ? -22.837 10.219 11.034 1.00 96.88 108 ASP A CA 1
ATOM 869 C C . ASP A 1 108 ? -21.491 10.933 11.272 1.00 96.88 108 ASP A C 1
ATOM 871 O O . ASP A 1 108 ? -21.312 11.588 12.299 1.00 96.88 108 ASP A O 1
ATOM 875 N N . GLY A 1 109 ? -20.553 10.831 10.323 1.00 95.94 109 GLY A N 1
ATOM 876 C CA . GLY A 1 109 ? -19.222 11.430 10.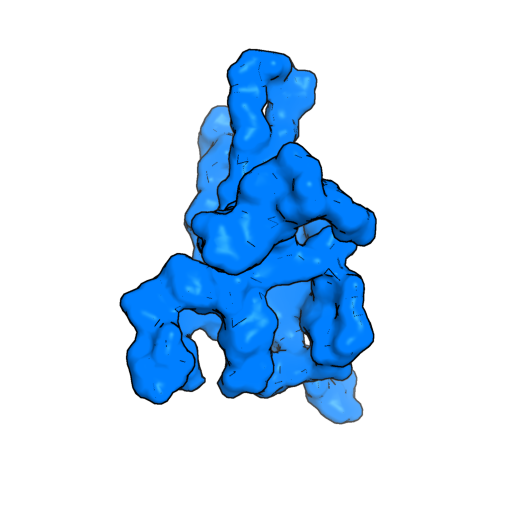404 1.00 95.94 109 GLY A CA 1
ATOM 877 C C . GLY A 1 109 ? -18.197 10.581 11.156 1.00 95.94 109 GLY A C 1
ATOM 878 O O . GLY A 1 109 ? -17.050 11.007 11.291 1.00 95.94 109 GLY A O 1
ATOM 879 N N . THR A 1 110 ? -18.569 9.391 11.635 1.00 97.81 110 THR A N 1
ATOM 880 C CA . THR A 1 110 ? -17.602 8.422 12.158 1.00 97.81 110 THR A CA 1
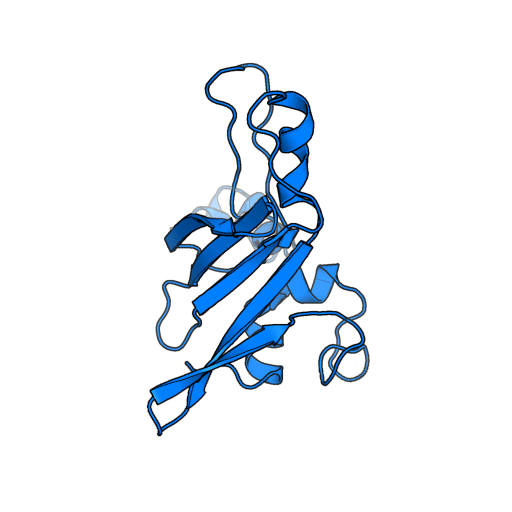ATOM 881 C C . THR A 1 110 ? -16.906 7.674 11.023 1.00 97.81 110 THR A C 1
ATOM 883 O O . THR A 1 110 ? -17.327 7.707 9.864 1.00 97.81 110 THR A O 1
ATOM 886 N N . MET A 1 111 ? -15.806 7.000 11.345 1.00 97.56 111 MET A N 1
ATOM 887 C CA . MET A 1 111 ? -15.123 6.132 10.398 1.00 97.56 111 MET A CA 1
ATOM 888 C C . MET A 1 111 ? -14.522 4.918 11.091 1.00 97.56 111 MET A C 1
ATOM 890 O O . MET A 1 111 ? -14.266 4.927 12.297 1.00 97.56 111 MET A O 1
ATOM 894 N N . GLU A 1 112 ? -14.231 3.901 10.298 1.00 98.12 112 GLU A N 1
ATOM 895 C CA . GLU A 1 112 ? -13.538 2.699 10.731 1.00 98.12 112 GLU A CA 1
ATOM 896 C C . GLU A 1 112 ? -12.411 2.340 9.760 1.00 98.12 112 GLU A C 1
ATOM 898 O O . GLU A 1 112 ? -12.429 2.691 8.579 1.00 98.12 112 GLU A O 1
ATOM 903 N N . TRP A 1 113 ? -11.414 1.640 10.295 1.00 98.69 113 TRP A N 1
ATOM 904 C CA . TRP A 1 113 ? -10.297 1.093 9.537 1.00 98.69 113 TRP A CA 1
ATOM 905 C C . TRP A 1 113 ? -10.496 -0.410 9.387 1.00 98.69 113 TRP A C 1
ATOM 907 O O . TRP A 1 113 ? -10.475 -1.136 10.381 1.00 98.69 113 TRP A O 1
ATOM 917 N N . LEU A 1 114 ? -10.671 -0.867 8.154 1.00 98.81 114 LEU A N 1
ATOM 918 C CA . LEU A 1 114 ? -10.931 -2.259 7.811 1.00 98.81 114 LEU A CA 1
ATOM 919 C C . LEU A 1 114 ? -9.617 -2.967 7.454 1.00 98.81 114 LEU A C 1
ATOM 921 O O . LEU A 1 114 ? -8.957 -2.522 6.514 1.00 98.81 114 LEU A O 1
ATOM 925 N N . PRO A 1 115 ? -9.199 -4.018 8.185 1.00 98.81 115 PRO A N 1
ATOM 926 C CA . PRO A 1 115 ? -7.933 -4.700 7.927 1.00 98.81 115 PRO A CA 1
ATOM 927 C C . PRO A 1 115 ? -7.983 -5.492 6.615 1.00 98.81 115 PRO A C 1
ATOM 929 O O . PRO A 1 115 ? -8.907 -6.263 6.369 1.00 98.81 115 PRO A O 1
ATOM 932 N N . LEU A 1 116 ? -6.954 -5.330 5.788 1.00 98.88 116 LEU A N 1
ATOM 933 C CA . LEU A 1 116 ? -6.765 -6.061 4.536 1.00 98.88 116 LEU A CA 1
ATOM 934 C C . LEU A 1 116 ? -5.912 -7.309 4.796 1.00 98.88 116 LEU A C 1
ATOM 936 O O . LEU A 1 116 ? -4.731 -7.352 4.450 1.00 98.88 116 LEU A O 1
ATOM 940 N N . VAL A 1 117 ? -6.508 -8.310 5.446 1.00 98.88 117 VAL A N 1
ATOM 941 C CA . VAL A 1 117 ? -5.827 -9.541 5.879 1.00 98.88 117 VAL A CA 1
ATOM 942 C C . VAL A 1 117 ? -6.439 -10.763 5.200 1.00 98.88 117 VAL A C 1
ATOM 944 O O . VAL A 1 117 ? -7.642 -11.005 5.271 1.00 98.88 117 VAL A O 1
ATOM 947 N N . PHE A 1 118 ? -5.599 -11.555 4.540 1.00 98.88 118 PHE A N 1
ATOM 948 C CA . PHE A 1 118 ? -6.003 -12.822 3.948 1.00 98.88 118 PHE A CA 1
ATOM 949 C C . PHE A 1 118 ? -6.493 -13.804 5.021 1.00 98.88 118 PHE A C 1
ATOM 951 O O . PHE A 1 118 ? -5.866 -13.974 6.063 1.00 98.88 118 PHE A O 1
ATOM 958 N N . GLY A 1 119 ? -7.603 -14.486 4.743 1.00 98.56 119 GLY A N 1
ATOM 959 C CA . GLY A 1 119 ? -8.280 -15.376 5.685 1.00 98.56 119 GLY A CA 1
ATOM 960 C C . GLY A 1 119 ? -9.362 -14.686 6.520 1.00 98.56 119 GLY A C 1
ATOM 961 O O . GLY A 1 119 ? -10.134 -15.378 7.182 1.00 98.56 119 GLY A O 1
ATOM 962 N N . GLU A 1 120 ? -9.468 -13.355 6.463 1.00 98.44 120 GLU A N 1
ATOM 963 C CA . GLU A 1 120 ? -10.469 -12.588 7.204 1.00 98.44 120 GLU A CA 1
ATOM 964 C C . GLU A 1 120 ? -11.607 -12.092 6.305 1.00 98.44 120 GLU A C 1
ATOM 966 O O . GLU A 1 120 ? -11.404 -11.614 5.186 1.00 98.44 120 GLU A O 1
ATOM 971 N N . GLY A 1 121 ? -12.840 -12.195 6.811 1.00 97.88 121 GLY A N 1
ATOM 972 C CA . GLY A 1 121 ? -14.036 -11.721 6.117 1.00 97.88 121 GLY A CA 1
ATOM 973 C C . GLY A 1 121 ? -14.131 -12.255 4.675 1.00 97.88 121 GLY A C 1
ATOM 974 O O . GLY A 1 121 ? -14.099 -13.471 4.472 1.00 97.88 121 GLY A O 1
ATOM 975 N N . PRO A 1 122 ? -14.269 -11.383 3.661 1.00 98.44 122 PRO A N 1
ATOM 976 C CA . PRO A 1 122 ? -14.342 -11.794 2.265 1.00 98.44 122 PRO A CA 1
ATOM 977 C C . PRO A 1 122 ? -12.968 -12.064 1.627 1.00 98.44 122 PRO A C 1
ATOM 979 O O . PRO A 1 122 ? -12.929 -12.505 0.483 1.00 98.44 122 PRO A O 1
ATOM 982 N N . LEU A 1 123 ? -11.842 -11.831 2.303 1.00 98.75 123 LEU A N 1
ATOM 983 C CA . LEU A 1 123 ? -10.505 -11.923 1.707 1.00 98.75 123 LEU A CA 1
ATOM 984 C C . LEU A 1 123 ? -9.960 -13.352 1.764 1.00 98.75 123 LEU A C 1
ATOM 986 O O . LEU A 1 123 ? -8.996 -13.652 2.460 1.00 98.75 123 LEU A O 1
ATOM 990 N N . THR A 1 124 ? -10.612 -14.266 1.054 1.00 98.69 124 THR A N 1
ATOM 991 C CA .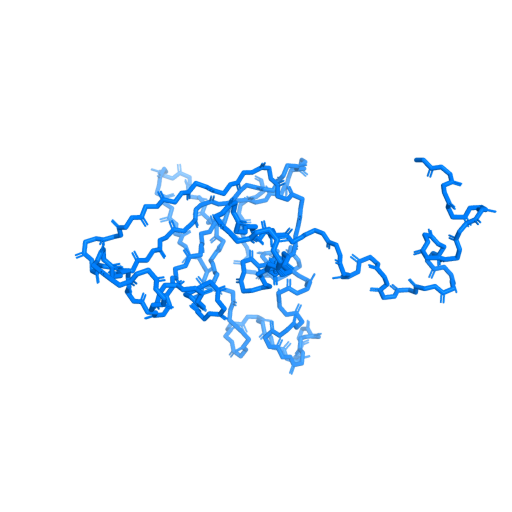 THR A 1 124 ? -10.326 -15.708 1.100 1.00 98.69 124 THR A CA 1
ATOM 992 C C . THR A 1 124 ? -10.265 -16.316 -0.302 1.00 98.69 124 THR A C 1
ATOM 994 O O . THR A 1 124 ? -10.613 -15.662 -1.289 1.00 98.69 124 THR A O 1
ATOM 997 N N . GLU A 1 125 ? -9.896 -17.598 -0.392 1.00 98.38 125 GLU A N 1
ATOM 998 C CA . GLU A 1 125 ? -9.905 -18.364 -1.651 1.00 98.38 125 GLU A CA 1
ATOM 999 C C . GLU A 1 125 ? -11.276 -18.379 -2.332 1.00 98.38 125 GLU A C 1
ATOM 1001 O O . GLU A 1 125 ? -11.351 -18.363 -3.560 1.00 98.38 125 GLU A O 1
ATOM 1006 N N . ALA A 1 126 ? -12.369 -18.324 -1.561 1.00 98.38 126 ALA A N 1
ATOM 1007 C CA . ALA A 1 126 ? -13.725 -18.253 -2.108 1.00 98.38 126 ALA A CA 1
ATOM 1008 C C . ALA A 1 126 ? -13.947 -17.000 -2.972 1.00 98.38 126 ALA A C 1
ATOM 1010 O O . ALA A 1 126 ? -14.747 -17.030 -3.905 1.00 98.38 126 ALA A O 1
ATOM 1011 N N . ASN A 1 127 ? -13.203 -15.927 -2.693 1.00 98.44 127 ASN A N 1
ATOM 1012 C CA . ASN A 1 127 ? -13.170 -14.708 -3.491 1.00 98.44 127 ASN A CA 1
ATOM 1013 C C . ASN A 1 127 ? -11.837 -14.558 -4.237 1.00 98.44 127 ASN A C 1
ATOM 1015 O O . ASN A 1 127 ? -11.439 -13.448 -4.566 1.00 98.44 127 ASN A O 1
ATOM 1019 N N . GLY A 1 128 ? -11.147 -15.655 -4.552 1.00 98.00 128 GLY A N 1
ATOM 1020 C CA . GLY A 1 128 ? -9.998 -15.659 -5.458 1.00 98.00 128 GLY A CA 1
ATOM 1021 C C . GLY A 1 128 ? -8.700 -15.063 -4.909 1.00 98.00 128 GLY A C 1
ATOM 1022 O O . GLY A 1 128 ? -7.825 -14.767 -5.712 1.00 98.00 128 GLY A O 1
ATOM 1023 N N . PHE A 1 129 ? -8.558 -14.886 -3.593 1.00 98.62 129 PHE A N 1
ATOM 1024 C CA . PHE A 1 129 ? -7.251 -14.637 -2.973 1.00 98.62 129 PHE A CA 1
ATOM 1025 C C . PHE A 1 129 ? -6.673 -15.965 -2.492 1.00 98.62 129 PHE A C 1
ATOM 1027 O O . PHE A 1 129 ? -7.363 -16.710 -1.811 1.00 98.62 129 PHE A O 1
ATOM 1034 N N . THR A 1 130 ? -5.422 -16.273 -2.801 1.00 98.50 130 THR A N 1
ATOM 1035 C CA . THR A 1 130 ? -4.737 -17.492 -2.327 1.00 98.50 130 THR A CA 1
ATOM 1036 C C . THR A 1 130 ? -3.713 -17.200 -1.236 1.00 98.50 130 THR A C 1
ATOM 1038 O O . THR A 1 130 ? -3.204 -18.109 -0.583 1.00 98.50 130 THR A O 1
ATOM 1041 N N . SER A 1 131 ? -3.391 -15.922 -1.027 1.00 98.81 131 SER A N 1
ATOM 1042 C CA . SER A 1 131 ? -2.420 -15.482 -0.033 1.00 98.81 131 SER A CA 1
ATOM 1043 C C . SER A 1 131 ? -2.574 -13.997 0.300 1.00 98.81 131 SER A C 1
ATOM 1045 O O . SER A 1 131 ? -3.262 -13.248 -0.396 1.00 98.81 131 SER A O 1
ATOM 1047 N N . GLN A 1 132 ? -1.847 -13.539 1.325 1.00 98.81 132 GLN A N 1
ATOM 1048 C CA . GLN A 1 132 ? -1.690 -12.109 1.611 1.00 98.81 132 GLN A CA 1
ATOM 1049 C C . GLN A 1 132 ? -1.045 -11.349 0.439 1.00 98.81 132 GLN A C 1
ATOM 1051 O O . GLN A 1 132 ? -1.324 -10.167 0.251 1.00 98.81 132 GLN A O 1
ATOM 1056 N N . ALA A 1 133 ? -0.209 -12.007 -0.375 1.00 98.75 133 ALA A N 1
ATOM 1057 C CA . ALA A 1 133 ? 0.400 -11.365 -1.535 1.00 98.75 133 ALA A CA 1
ATOM 1058 C C . ALA A 1 133 ? -0.662 -10.951 -2.564 1.00 98.75 133 ALA A C 1
ATOM 1060 O O . ALA A 1 133 ? -0.592 -9.839 -3.081 1.00 98.75 133 ALA A O 1
ATOM 1061 N N . ASP A 1 134 ? -1.679 -11.785 -2.792 1.00 98.69 134 ASP A N 1
ATOM 1062 C CA . ASP A 1 134 ? -2.779 -11.457 -3.706 1.00 98.69 134 ASP A CA 1
ATOM 1063 C C . ASP A 1 134 ? -3.586 -10.267 -3.179 1.00 98.69 134 ASP A C 1
ATOM 1065 O O . ASP A 1 134 ? -3.883 -9.343 -3.930 1.00 98.69 134 ASP A O 1
ATOM 1069 N N . VAL A 1 135 ? -3.858 -10.227 -1.868 1.00 98.88 135 VAL A N 1
ATOM 1070 C CA . VAL A 1 135 ? -4.534 -9.089 -1.215 1.00 98.88 135 VAL A CA 1
ATOM 1071 C C . VAL A 1 135 ? -3.750 -7.784 -1.412 1.00 98.88 135 VAL A C 1
ATOM 1073 O O . VAL A 1 135 ? -4.339 -6.730 -1.645 1.00 98.88 135 VAL A O 1
ATOM 1076 N N . LEU A 1 136 ? -2.417 -7.832 -1.362 1.00 98.88 136 LEU A N 1
ATOM 1077 C CA . LEU A 1 136 ? -1.565 -6.650 -1.534 1.00 98.88 136 LEU A CA 1
ATOM 1078 C C . LEU A 1 136 ? -1.323 -6.279 -3.008 1.00 98.88 136 LEU A C 1
ATOM 1080 O O . LEU A 1 136 ? -1.098 -5.111 -3.307 1.00 98.88 136 LEU A O 1
ATOM 1084 N N . ILE A 1 137 ? -1.377 -7.228 -3.946 1.00 98.81 137 ILE A N 1
ATOM 1085 C CA . ILE A 1 137 ? -1.286 -6.951 -5.393 1.00 98.81 137 ILE A CA 1
ATOM 1086 C C . ILE A 1 137 ? -2.621 -6.411 -5.934 1.00 98.81 137 ILE A C 1
ATOM 1088 O O . ILE A 1 137 ? -2.632 -5.510 -6.782 1.00 98.81 137 ILE A O 1
ATOM 1092 N N . GLU A 1 138 ? -3.734 -6.944 -5.428 1.00 98.69 138 GLU A N 1
ATOM 1093 C CA . GLU A 1 138 ? -5.116 -6.619 -5.793 1.00 98.69 138 GLU A CA 1
ATOM 1094 C C . GLU A 1 138 ? -5.812 -5.777 -4.706 1.00 98.69 138 GLU A C 1
ATOM 1096 O O . GLU A 1 138 ? -7.008 -5.925 -4.453 1.00 98.69 138 GLU A O 1
ATOM 1101 N N . THR A 1 139 ? -5.071 -4.871 -4.056 1.00 98.88 139 THR A N 1
ATOM 1102 C CA . THR A 1 139 ? -5.530 -4.097 -2.886 1.00 98.88 139 THR A CA 1
ATOM 1103 C C . THR A 1 139 ? -6.868 -3.395 -3.089 1.00 98.88 139 THR A C 1
ATOM 1105 O O . THR A 1 139 ? -7.723 -3.468 -2.210 1.00 98.88 139 THR A O 1
ATOM 1108 N N . ARG A 1 140 ? -7.102 -2.787 -4.257 1.00 98.81 140 ARG A N 1
ATOM 1109 C CA . ARG A 1 140 ? -8.389 -2.141 -4.563 1.00 98.81 140 ARG A CA 1
ATOM 1110 C C . ARG A 1 140 ? -9.559 -3.124 -4.560 1.00 98.81 140 ARG A C 1
ATOM 1112 O O . ARG A 1 140 ? -10.577 -2.863 -3.937 1.00 98.81 140 ARG A O 1
ATOM 1119 N N . ARG A 1 141 ? -9.383 -4.303 -5.163 1.00 98.62 141 ARG A N 1
ATOM 1120 C CA . ARG A 1 141 ? -10.408 -5.358 -5.177 1.00 98.62 141 ARG A CA 1
ATOM 1121 C C . ARG A 1 141 ? -10.672 -5.904 -3.773 1.00 98.62 141 ARG A C 1
ATOM 1123 O O . ARG A 1 141 ? -11.804 -6.245 -3.439 1.00 98.62 141 ARG A O 1
ATOM 1130 N N . ALA A 1 142 ? -9.634 -6.004 -2.945 1.00 98.88 142 ALA A N 1
ATOM 1131 C CA . ALA A 1 142 ? -9.795 -6.362 -1.542 1.00 98.88 142 ALA A CA 1
ATOM 1132 C C . ALA A 1 142 ? -10.579 -5.279 -0.771 1.00 98.88 142 ALA A C 1
ATOM 1134 O O . ALA A 1 142 ? -11.489 -5.610 -0.013 1.00 98.88 142 ALA A O 1
ATOM 1135 N N . ALA A 1 143 ? -10.289 -3.997 -1.012 1.00 98.81 143 ALA A N 1
ATOM 1136 C CA . ALA A 1 143 ? -11.008 -2.870 -0.419 1.00 98.81 143 ALA A CA 1
ATOM 1137 C C . ALA A 1 143 ? -12.488 -2.803 -0.842 1.00 98.81 143 ALA A C 1
ATOM 1139 O O . ALA A 1 143 ? -13.352 -2.628 0.021 1.00 98.81 143 ALA A O 1
ATOM 1140 N N . ASP A 1 144 ? -12.788 -3.036 -2.124 1.00 98.62 144 ASP A N 1
ATOM 1141 C CA . ASP A 1 144 ? -14.151 -3.189 -2.651 1.00 98.62 144 ASP A CA 1
ATOM 1142 C C . ASP A 1 144 ? -14.945 -4.228 -1.849 1.00 98.62 144 ASP A C 1
ATOM 1144 O O . ASP A 1 144 ? -16.048 -3.967 -1.365 1.00 98.62 144 ASP A O 1
ATOM 1148 N N . LEU A 1 145 ? -14.368 -5.421 -1.673 1.00 98.69 145 LEU A N 1
ATOM 1149 C CA . LEU A 1 145 ? -15.022 -6.531 -0.981 1.00 98.69 145 LEU A CA 1
ATOM 1150 C C . LEU A 1 145 ? -15.269 -6.242 0.502 1.00 98.69 145 LEU A C 1
ATOM 1152 O O . LEU A 1 145 ? -16.258 -6.720 1.059 1.00 98.69 145 LEU A O 1
ATOM 1156 N N . LEU A 1 146 ? -14.396 -5.459 1.139 1.00 98.50 146 LEU A N 1
ATOM 1157 C CA . LEU A 1 146 ? -14.583 -4.993 2.514 1.00 98.50 146 LEU A CA 1
ATOM 1158 C C . LEU A 1 146 ? -15.626 -3.867 2.631 1.00 98.50 146 LEU A C 1
ATOM 1160 O O . LEU A 1 146 ? -16.100 -3.582 3.734 1.00 98.50 146 LEU A O 1
ATOM 1164 N N . GLY A 1 147 ? -16.027 -3.256 1.514 1.00 98.19 147 GLY A N 1
ATOM 1165 C CA . GLY A 1 147 ? -16.979 -2.150 1.490 1.00 98.19 147 GLY A CA 1
ATOM 1166 C C . GLY A 1 147 ? -16.360 -0.828 1.937 1.00 98.19 147 GLY A C 1
ATOM 1167 O O . GLY A 1 147 ? -16.998 -0.081 2.681 1.00 98.19 147 GLY A O 1
ATOM 1168 N N . ALA A 1 148 ? -15.119 -0.562 1.522 1.00 98.44 148 ALA A N 1
ATOM 1169 C CA . ALA A 1 148 ? -14.492 0.750 1.663 1.00 98.44 148 ALA A CA 1
ATOM 1170 C C . ALA A 1 148 ? -15.339 1.860 1.011 1.00 98.44 148 ALA A C 1
ATOM 1172 O O . ALA A 1 148 ? -16.150 1.600 0.120 1.00 98.44 148 ALA A O 1
ATOM 1173 N N . THR A 1 149 ? -15.171 3.105 1.460 1.00 98.00 149 THR A N 1
ATOM 1174 C CA . THR A 1 149 ? -15.930 4.239 0.907 1.00 98.00 149 THR A CA 1
ATOM 1175 C C . THR A 1 149 ? -15.211 4.832 -0.311 1.00 98.00 149 THR A C 1
ATOM 1177 O O . THR A 1 149 ? -14.097 5.319 -0.121 1.00 98.00 149 THR A O 1
ATOM 1180 N N . PRO A 1 150 ? -15.824 4.809 -1.510 1.00 92.00 150 PRO A N 1
ATOM 1181 C CA . PRO A 1 150 ? -15.292 5.437 -2.721 1.00 92.00 150 PRO A CA 1
ATOM 1182 C C . PRO A 1 150 ? -15.461 6.966 -2.734 1.00 92.00 150 PRO A C 1
ATOM 1184 O O . PRO A 1 150 ? -16.372 7.478 -2.041 1.00 92.00 150 PRO A O 1
#

Foldseek 3Di:
DPCVVPDVLPVCVNVVCSLLVDQFDWDDDPPDPPDDIDGLLQQFGAQWPDWDWDQDPVQWIKTWTDHPDPFFWIKMWTFPDGDDPVDPPVCPCRSNHTWMWTWAADPVRDIDTHTLAQPPDCNYVVVPHPHSSCCRSPVRVSCVSVPGGD

Radius of gyration: 16.99 Å; Cα contacts (8 Å, |Δi|>4): 274; chains: 1; bounding box: 48×30×50 Å